Protein AF-A0AAQ4CWT9-F1 (afdb_monomer)

Radius of gyration: 18.94 Å; Cα contacts (8 Å, |Δi|>4): 85; chains: 1; bounding box: 37×27×66 Å

Secondary structure (DSSP, 8-state):
---------------S-TT----TTHHHHHHHHHHHT--HHHHHHHHHHHHHTT----HHHHHHHHHHH-TTTS-HHHHHHHHHHH-TTTHHHHHHHHHHHHHHTT--

Foldseek 3Di:
DDDDDDDPCPDDDPDPPVPPCPPPCPVVLVVLCVLQVHDSVLLVVLVVLCVVLVHDDDNLLSLLSSCVVPVVPDDPVSSVVSCCVVPVPSVVVNVVSNVSSVVVVVVD

Sequence (108 aa):
MAQVDEEIKIGYWYSNHHHIMIDRTYKLKLQVASDLNVPYYSVQLAAKLLKSVGLRINYPSLLAAVYFLNKKQLSYNYVLRVLRQKRKKGKKLFKIALSVLKQSTKQH

pLDDT: mean 80.43, std 21.16, range [34.59, 96.56]

Mean predicted aligned error: 10.26 Å

Nearest PDB structures (foldseek):
  5c3c-assembly1_A  TM=4.436E-01  e=3.943E+00  Halothiobacillus neapolitanus c2
  6blj-assembly1_B  TM=2.840E-01  e=5.791E+00  Naegleria fowleri

Structure (mmCIF, N/CA/C/O backbone):
data_AF-A0AAQ4CWT9-F1
#
_entry.id   AF-A0AAQ4CWT9-F1
#
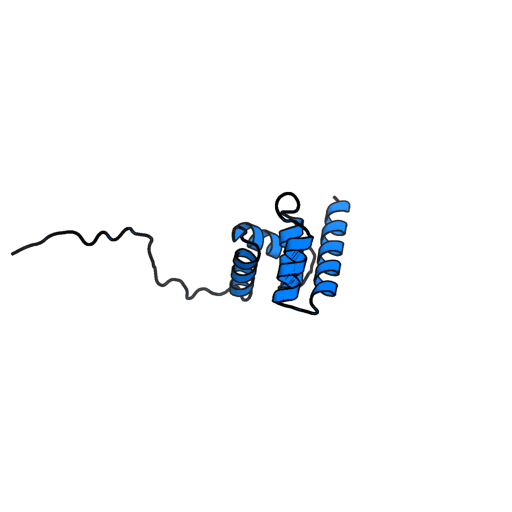loop_
_atom_site.group_PDB
_atom_site.id
_atom_site.type_symbol
_atom_site.label_atom_id
_atom_site.label_alt_id
_atom_site.label_comp_id
_atom_site.label_asym_id
_atom_site.label_entity_id
_atom_site.label_seq_id
_atom_site.pdbx_PDB_ins_code
_atom_site.Cartn_x
_atom_site.Cartn_y
_atom_site.Cartn_z
_atom_site.occupancy
_atom_site.B_iso_or_equiv
_atom_site.auth_seq_id
_atom_site.auth_comp_id
_atom_site.auth_asym_id
_atom_site.auth_atom_id
_atom_site.pdbx_PDB_model_num
ATOM 1 N N . MET A 1 1 ? 19.853 -9.719 -56.138 1.00 40.41 1 MET A N 1
ATOM 2 C CA . MET A 1 1 ? 20.271 -10.782 -55.204 1.00 40.41 1 MET A CA 1
ATOM 3 C C . MET A 1 1 ? 19.484 -10.589 -53.919 1.00 40.41 1 MET A C 1
ATOM 5 O O . MET A 1 1 ? 19.615 -9.547 -53.292 1.00 40.41 1 MET A O 1
ATOM 9 N N . ALA A 1 2 ? 18.578 -11.528 -53.647 1.00 39.25 2 ALA A N 1
ATOM 10 C CA . ALA A 1 2 ? 17.853 -11.710 -52.387 1.00 39.25 2 ALA A CA 1
ATOM 11 C C . ALA A 1 2 ? 18.876 -12.063 -51.274 1.00 39.25 2 ALA A C 1
ATOM 13 O O . ALA A 1 2 ? 19.872 -12.698 -51.608 1.00 39.25 2 ALA A O 1
ATOM 14 N N . GLN A 1 3 ? 18.801 -11.453 -50.074 1.00 39.12 3 GLN A N 1
ATOM 15 C CA . GLN A 1 3 ? 18.244 -12.045 -48.827 1.00 39.12 3 GLN A CA 1
ATOM 16 C C . GLN A 1 3 ? 19.179 -13.171 -48.292 1.00 39.12 3 GLN A C 1
ATOM 18 O O . GLN A 1 3 ? 19.658 -13.965 -49.084 1.00 39.12 3 GLN A O 1
ATOM 23 N N . VAL A 1 4 ? 19.559 -13.338 -47.020 1.00 41.25 4 VAL A N 1
ATOM 24 C CA . VAL A 1 4 ? 18.922 -13.155 -45.703 1.00 41.25 4 VAL A CA 1
ATOM 25 C C . VAL A 1 4 ? 20.043 -13.344 -44.622 1.00 41.25 4 VAL A C 1
ATOM 27 O O . VAL A 1 4 ? 21.076 -13.918 -44.959 1.00 41.25 4 VAL A O 1
ATOM 30 N N . ASP A 1 5 ? 20.021 -12.756 -43.413 1.00 37.38 5 ASP A N 1
ATOM 31 C CA . ASP A 1 5 ? 19.685 -13.375 -42.090 1.00 37.38 5 ASP A CA 1
ATOM 32 C C . ASP A 1 5 ? 20.830 -13.005 -41.105 1.00 37.38 5 ASP A C 1
ATOM 34 O O . ASP A 1 5 ? 21.978 -12.942 -41.526 1.00 37.38 5 ASP A O 1
ATOM 38 N N . GLU A 1 6 ? 20.716 -12.687 -39.814 1.00 42.41 6 GLU A N 1
ATOM 39 C CA . GLU A 1 6 ? 19.662 -12.752 -38.801 1.00 42.41 6 GLU A CA 1
ATOM 40 C C . GLU A 1 6 ? 20.055 -11.743 -37.693 1.00 42.41 6 GLU A C 1
ATOM 42 O O . GLU A 1 6 ? 20.939 -11.990 -36.870 1.00 42.41 6 GLU A O 1
ATOM 47 N N . GLU A 1 7 ? 19.404 -10.577 -37.642 1.00 39.09 7 GLU A N 1
ATOM 48 C CA . GLU A 1 7 ? 19.307 -9.845 -36.378 1.00 39.09 7 GLU A CA 1
ATOM 49 C C . GLU A 1 7 ? 18.392 -10.670 -35.476 1.00 39.09 7 GLU A C 1
ATOM 51 O O . GLU A 1 7 ? 17.185 -10.750 -35.715 1.00 39.09 7 GLU A O 1
ATOM 56 N N . ILE A 1 8 ? 18.955 -11.272 -34.430 1.00 43.12 8 ILE A N 1
ATOM 57 C CA . ILE A 1 8 ? 18.200 -11.905 -33.349 1.00 43.12 8 ILE A CA 1
ATOM 58 C C . ILE A 1 8 ? 17.418 -10.802 -32.603 1.00 43.12 8 ILE A C 1
ATOM 60 O O . ILE A 1 8 ? 17.794 -10.301 -31.544 1.00 43.12 8 ILE A O 1
ATOM 64 N N . LYS A 1 9 ? 16.288 -10.400 -33.195 1.00 41.12 9 LYS A N 1
ATOM 65 C CA . LYS A 1 9 ? 15.167 -9.713 -32.558 1.00 41.12 9 LYS A CA 1
ATOM 66 C C . LYS A 1 9 ? 14.455 -10.737 -31.688 1.00 41.12 9 LYS A C 1
ATOM 68 O O . LYS A 1 9 ? 13.459 -11.337 -32.087 1.00 41.12 9 LYS A O 1
ATOM 73 N N . ILE A 1 10 ? 14.958 -10.919 -30.470 1.00 45.53 10 ILE A N 1
ATOM 74 C CA . ILE A 1 10 ? 14.182 -11.550 -29.401 1.00 45.53 10 ILE A CA 1
ATOM 75 C C . ILE A 1 10 ? 13.063 -10.572 -29.058 1.00 45.53 10 ILE A C 1
ATOM 77 O O . ILE A 1 10 ? 13.245 -9.567 -28.371 1.00 45.53 10 ILE A O 1
ATOM 81 N N . GLY A 1 11 ? 11.911 -10.836 -29.665 1.00 37.62 11 GLY A N 1
ATOM 82 C CA . GLY A 1 11 ? 10.713 -10.043 -29.536 1.00 37.62 11 GLY A CA 1
ATOM 83 C C . GLY A 1 11 ? 10.192 -10.030 -28.108 1.00 37.62 11 GLY A C 1
ATOM 84 O O . GLY A 1 11 ? 9.922 -11.072 -27.531 1.00 37.62 11 GLY A O 1
ATOM 85 N N . TYR A 1 12 ? 9.929 -8.829 -27.610 1.00 40.34 12 TYR A N 1
ATOM 86 C CA . TYR A 1 12 ? 8.604 -8.503 -27.105 1.00 40.34 12 TYR A CA 1
ATOM 87 C C . TYR A 1 12 ? 8.215 -7.156 -27.702 1.00 40.34 12 TYR A C 1
ATOM 89 O O . TYR A 1 12 ? 8.970 -6.188 -27.661 1.00 40.34 12 TYR A O 1
ATOM 97 N N . TRP A 1 13 ? 7.054 -7.147 -28.346 1.00 36.66 13 TRP A N 1
ATOM 98 C CA . TRP A 1 13 ? 6.463 -6.032 -29.065 1.00 36.66 13 TRP A CA 1
ATOM 99 C C . TRP A 1 13 ? 6.490 -4.719 -28.267 1.00 36.66 13 TRP A C 1
ATOM 101 O O . TRP A 1 13 ? 5.622 -4.448 -27.438 1.00 36.66 13 TRP A O 1
ATOM 111 N N . TYR A 1 14 ? 7.443 -3.852 -28.601 1.00 38.53 14 TYR A N 1
ATOM 112 C CA . TYR A 1 14 ? 7.360 -2.415 -28.365 1.00 38.53 14 TYR A CA 1
ATOM 113 C C . TYR A 1 14 ? 6.346 -1.825 -29.348 1.00 38.53 14 TYR A C 1
ATOM 115 O O . TYR A 1 14 ? 6.701 -1.218 -30.354 1.00 38.53 14 TYR A O 1
ATOM 123 N N . SER A 1 15 ? 5.058 -2.049 -29.095 1.00 40.59 15 SER A N 1
ATOM 124 C CA . SER A 1 15 ? 4.021 -1.307 -29.799 1.00 40.59 15 SER A CA 1
ATOM 125 C C . SER A 1 15 ? 3.836 0.042 -29.098 1.00 40.59 15 SER A C 1
ATOM 127 O O . SER A 1 15 ? 3.740 0.139 -27.870 1.00 40.59 15 SER A O 1
ATOM 129 N N . ASN A 1 16 ? 3.809 1.098 -29.903 1.00 37.41 16 ASN A N 1
ATOM 130 C CA . ASN A 1 16 ? 3.641 2.505 -29.545 1.00 37.41 16 ASN A CA 1
ATOM 131 C C . ASN A 1 16 ? 2.252 2.838 -28.939 1.00 37.41 16 ASN A C 1
ATOM 133 O O . ASN A 1 16 ? 1.700 3.905 -29.178 1.00 37.41 16 ASN A O 1
ATOM 137 N N . HIS A 1 17 ? 1.681 1.954 -28.114 1.00 41.19 17 HIS A N 1
ATOM 138 C CA . HIS A 1 17 ? 0.403 2.139 -27.411 1.00 41.19 17 HIS A CA 1
ATOM 139 C C . HIS A 1 17 ? 0.527 2.857 -26.053 1.00 41.19 17 HIS A C 1
ATOM 141 O O . HIS A 1 17 ? -0.458 2.996 -25.329 1.00 41.19 17 HIS A O 1
ATOM 147 N N . HIS A 1 18 ? 1.699 3.387 -25.687 1.00 41.81 18 HIS A N 1
ATOM 148 C CA . HIS A 1 18 ? 1.892 4.106 -24.415 1.00 41.81 18 HIS A CA 1
ATOM 149 C C . HIS A 1 18 ? 1.272 5.522 -24.375 1.00 41.81 18 HIS A C 1
ATOM 151 O O . HIS A 1 18 ? 1.616 6.331 -23.516 1.00 41.81 18 HIS A O 1
ATOM 157 N N . HIS A 1 19 ? 0.305 5.807 -25.251 1.00 34.59 19 HIS A N 1
ATOM 158 C CA . HIS A 1 19 ? -0.535 7.008 -25.237 1.00 34.59 19 HIS A CA 1
ATOM 159 C C . HIS A 1 19 ? -1.953 6.761 -24.682 1.00 34.59 19 HIS A C 1
ATOM 161 O O . HIS A 1 19 ? -2.885 7.493 -24.994 1.00 34.59 19 HIS A O 1
ATOM 167 N N . ILE A 1 20 ? -2.128 5.774 -23.794 1.00 46.41 20 ILE A N 1
ATOM 168 C CA . ILE A 1 20 ? -3.359 5.611 -22.999 1.00 46.41 20 ILE A CA 1
ATOM 169 C C . ILE A 1 20 ? -3.018 5.679 -21.508 1.00 46.41 20 ILE A C 1
ATOM 171 O O . ILE A 1 20 ? -3.115 4.707 -20.765 1.00 46.41 20 ILE A O 1
ATOM 175 N N . MET A 1 21 ? -2.616 6.851 -21.021 1.00 48.47 21 MET A N 1
ATOM 176 C CA . MET A 1 21 ? -2.604 7.109 -19.579 1.00 48.47 21 MET A CA 1
ATOM 177 C C . MET A 1 21 ? -3.920 7.776 -19.147 1.00 48.47 21 MET A C 1
ATOM 179 O O . MET A 1 21 ? -3.940 8.925 -18.720 1.00 48.47 21 MET A O 1
ATOM 183 N N . ILE A 1 22 ? -5.037 7.040 -19.219 1.00 58.47 22 ILE A N 1
ATOM 184 C CA . ILE A 1 22 ? -6.310 7.471 -18.596 1.00 58.47 22 ILE A CA 1
ATOM 185 C C . ILE A 1 22 ? -6.207 7.390 -17.057 1.00 58.47 22 ILE A C 1
ATOM 187 O O . ILE A 1 22 ? -6.898 8.097 -16.321 1.00 58.47 22 ILE A O 1
ATOM 191 N N . ASP A 1 23 ? -5.283 6.580 -16.530 1.00 67.38 23 ASP A N 1
ATOM 192 C CA . ASP A 1 23 ? -5.063 6.451 -15.093 1.00 67.38 23 ASP A CA 1
ATOM 193 C C . ASP A 1 23 ? -4.031 7.463 -14.573 1.00 67.38 23 ASP A C 1
ATOM 195 O O . ASP A 1 23 ? -2.823 7.219 -14.576 1.00 67.38 23 ASP A O 1
ATOM 199 N N . ARG A 1 24 ? -4.519 8.583 -14.022 1.00 72.94 24 ARG A N 1
ATOM 200 C CA . ARG A 1 24 ? -3.699 9.602 -13.331 1.00 72.94 24 ARG A CA 1
ATOM 201 C C . ARG A 1 24 ? -2.801 9.023 -12.225 1.00 72.94 24 ARG A C 1
ATOM 203 O O . ARG A 1 24 ? -1.835 9.665 -11.824 1.00 72.94 24 ARG A O 1
ATOM 210 N N . THR A 1 25 ? -3.094 7.818 -11.726 1.00 85.38 25 THR A N 1
ATOM 211 C CA . THR A 1 25 ? -2.318 7.135 -10.681 1.00 85.38 25 THR A CA 1
ATOM 212 C C . THR A 1 25 ? -1.336 6.088 -11.215 1.00 85.38 25 THR A C 1
ATOM 214 O O . THR A 1 25 ? -0.617 5.486 -10.421 1.00 85.38 25 THR A O 1
ATOM 217 N N . TYR A 1 26 ? -1.235 5.889 -12.534 1.00 86.25 26 TYR A N 1
ATOM 218 C CA . TYR A 1 26 ? -0.366 4.877 -13.147 1.00 86.25 26 TYR A CA 1
ATOM 219 C C . TYR A 1 26 ? 1.106 5.020 -12.735 1.00 86.25 26 TYR A C 1
ATOM 221 O O . TYR A 1 26 ? 1.686 4.079 -12.191 1.00 86.25 26 TYR A O 1
ATOM 229 N N . LYS A 1 27 ? 1.681 6.223 -12.894 1.00 89.25 27 LYS A N 1
ATOM 230 C CA . LYS A 1 27 ? 3.070 6.525 -12.493 1.00 89.25 27 LYS A CA 1
ATOM 231 C C . LYS A 1 27 ? 3.311 6.238 -11.008 1.00 89.25 27 LYS A C 1
ATOM 233 O O . LYS A 1 27 ? 4.330 5.663 -10.642 1.00 89.25 27 LYS A O 1
ATOM 238 N N . LEU A 1 28 ? 2.342 6.583 -10.158 1.00 91.44 28 LEU A N 1
ATOM 239 C CA . LEU A 1 28 ? 2.407 6.332 -8.719 1.00 91.44 28 LEU A CA 1
ATOM 240 C C . LEU A 1 28 ? 2.399 4.829 -8.396 1.00 91.44 28 LEU A C 1
ATOM 242 O O . LEU A 1 28 ? 3.135 4.384 -7.518 1.00 91.44 28 LEU A O 1
ATOM 246 N N . LYS A 1 29 ? 1.575 4.044 -9.097 1.00 92.62 29 LYS A N 1
ATOM 247 C CA . LYS A 1 29 ? 1.501 2.590 -8.915 1.00 92.62 29 LYS A CA 1
ATOM 248 C C . LYS A 1 29 ? 2.792 1.899 -9.354 1.00 92.62 29 LYS A C 1
ATOM 250 O O . LYS A 1 29 ? 3.280 1.045 -8.623 1.00 92.62 29 LYS A O 1
ATOM 255 N N . LEU A 1 30 ? 3.361 2.295 -10.497 1.00 92.25 30 LEU A N 1
ATOM 256 C CA . LEU A 1 30 ? 4.663 1.793 -10.953 1.00 92.25 30 LEU A CA 1
ATOM 257 C C . LEU A 1 30 ? 5.762 2.102 -9.939 1.00 92.25 30 LEU A C 1
ATOM 259 O O . LEU A 1 30 ? 6.544 1.225 -9.583 1.00 92.25 30 LEU A O 1
ATOM 263 N N . GLN A 1 31 ? 5.772 3.334 -9.427 1.00 93.31 31 GLN A N 1
ATOM 264 C CA . GLN A 1 31 ? 6.735 3.743 -8.418 1.00 93.31 31 GLN A CA 1
ATOM 265 C C . GLN A 1 31 ? 6.635 2.867 -7.161 1.00 93.31 31 GLN A C 1
ATOM 267 O O . GLN A 1 31 ? 7.649 2.369 -6.692 1.00 93.31 31 GLN A O 1
ATOM 272 N N . VAL A 1 32 ? 5.432 2.653 -6.618 1.00 94.44 32 VAL A N 1
ATOM 273 C CA . VAL A 1 32 ? 5.250 1.826 -5.411 1.00 94.44 32 VAL A CA 1
ATOM 274 C C . VAL A 1 32 ? 5.603 0.358 -5.662 1.00 94.44 32 VAL A C 1
ATOM 276 O O . VAL A 1 32 ? 6.164 -0.280 -4.774 1.00 94.44 32 VAL A O 1
ATOM 279 N N . ALA A 1 33 ? 5.304 -0.170 -6.853 1.00 93.56 33 ALA A N 1
ATOM 280 C CA . ALA A 1 33 ? 5.685 -1.527 -7.242 1.00 9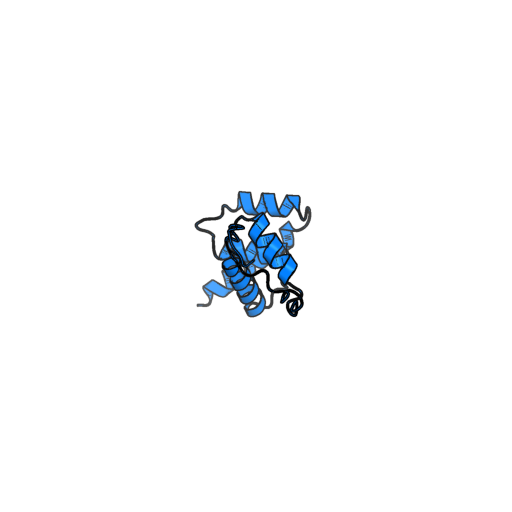3.56 33 ALA A CA 1
ATOM 281 C C . ALA A 1 33 ? 7.211 -1.700 -7.226 1.00 93.56 33 ALA A C 1
ATOM 283 O O . ALA A 1 33 ? 7.717 -2.628 -6.603 1.00 93.56 33 ALA A O 1
ATOM 284 N N . SER A 1 34 ? 7.936 -0.754 -7.830 1.00 94.25 34 SER A N 1
ATOM 285 C CA . SER A 1 34 ? 9.401 -0.736 -7.837 1.00 94.25 34 SER A CA 1
ATOM 286 C C . SER A 1 34 ? 9.987 -0.515 -6.437 1.00 94.25 34 SER A C 1
ATOM 288 O O . SER A 1 34 ? 10.833 -1.292 -6.004 1.00 94.25 34 SER A O 1
ATOM 290 N N . ASP A 1 35 ? 9.494 0.480 -5.690 1.00 93.69 35 ASP A N 1
ATOM 291 C CA . ASP A 1 35 ? 10.023 0.853 -4.370 1.00 93.69 35 ASP A CA 1
ATOM 292 C C . ASP A 1 35 ? 9.850 -0.272 -3.319 1.00 93.69 35 ASP A C 1
ATOM 294 O O . ASP A 1 35 ? 10.627 -0.341 -2.366 1.00 93.69 35 ASP A O 1
ATOM 298 N N . LEU A 1 36 ? 8.843 -1.145 -3.467 1.00 93.44 36 LEU A N 1
ATOM 299 C CA . LEU A 1 36 ? 8.613 -2.307 -2.593 1.00 93.44 36 LEU A CA 1
ATOM 300 C C . LEU A 1 36 ? 9.056 -3.647 -3.194 1.00 93.44 36 LEU A C 1
ATOM 302 O O . LEU A 1 36 ? 8.914 -4.669 -2.523 1.00 93.44 36 LEU A O 1
ATOM 306 N N . ASN A 1 37 ? 9.558 -3.647 -4.431 1.00 93.12 37 ASN A N 1
ATOM 307 C CA . ASN A 1 37 ? 9.851 -4.848 -5.211 1.00 93.12 37 ASN A CA 1
ATOM 308 C C . ASN A 1 37 ? 8.680 -5.854 -5.228 1.00 93.12 37 ASN A C 1
ATOM 310 O O . ASN A 1 37 ? 8.845 -7.037 -4.932 1.00 93.12 37 ASN A O 1
ATOM 314 N N . VAL A 1 38 ? 7.473 -5.364 -5.526 1.00 91.69 38 VAL A N 1
ATOM 315 C CA . VAL A 1 38 ? 6.260 -6.189 -5.633 1.00 91.69 38 VAL A CA 1
ATOM 316 C C . VAL A 1 38 ? 5.667 -6.126 -7.038 1.00 91.69 38 VAL A C 1
ATOM 318 O O . VAL A 1 38 ? 5.807 -5.109 -7.723 1.00 91.69 38 VAL A O 1
ATOM 321 N N . PRO A 1 39 ? 4.923 -7.160 -7.464 1.00 91.75 39 PRO A N 1
ATOM 322 C CA . PRO A 1 39 ? 4.248 -7.136 -8.751 1.00 91.75 39 PRO A CA 1
ATOM 323 C C . PRO A 1 39 ? 3.255 -5.978 -8.886 1.00 91.75 39 PRO A C 1
ATOM 325 O O . PRO A 1 39 ? 2.523 -5.634 -7.952 1.00 91.75 39 PRO A O 1
ATOM 328 N N . TYR A 1 40 ? 3.163 -5.416 -10.092 1.00 90.62 40 TYR A N 1
ATOM 329 C CA . TYR A 1 40 ? 2.279 -4.286 -10.377 1.00 90.62 40 TYR A CA 1
ATOM 330 C C . TYR A 1 40 ? 0.796 -4.595 -10.106 1.00 90.62 40 TYR A C 1
ATOM 332 O O . TYR A 1 40 ? 0.071 -3.737 -9.597 1.00 90.62 40 TYR A O 1
ATOM 340 N N . TYR A 1 41 ? 0.346 -5.830 -10.363 1.00 90.94 41 TYR A N 1
ATOM 341 C CA . TYR A 1 41 ? -1.034 -6.247 -10.091 1.00 90.94 41 TYR A CA 1
ATOM 342 C C . TYR A 1 41 ? -1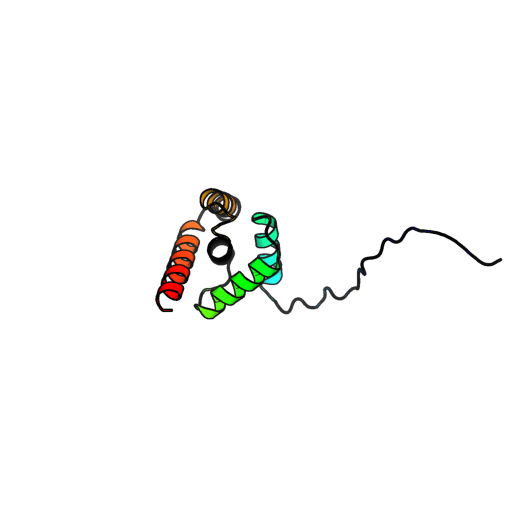.389 -6.141 -8.597 1.00 90.94 41 TYR A C 1
ATOM 344 O O . TYR A 1 41 ? -2.492 -5.709 -8.259 1.00 90.94 41 TYR A O 1
ATOM 352 N N . SER A 1 42 ? -0.448 -6.429 -7.689 1.00 91.44 42 SER A N 1
ATOM 353 C CA . SER A 1 42 ? -0.646 -6.277 -6.240 1.00 91.44 42 SER A CA 1
ATOM 354 C C . SER A 1 42 ? -0.903 -4.817 -5.868 1.00 91.44 42 SER A C 1
ATOM 356 O O . SER A 1 42 ? -1.737 -4.515 -5.014 1.00 91.44 42 SER A O 1
ATOM 358 N N . VAL A 1 43 ? -0.233 -3.889 -6.555 1.00 93.94 43 VAL A N 1
ATOM 359 C CA . VAL A 1 43 ? -0.428 -2.446 -6.370 1.00 93.94 43 VAL A CA 1
ATOM 360 C C . VAL A 1 43 ? -1.740 -1.967 -6.994 1.00 93.94 43 VAL A C 1
ATOM 362 O O . VAL A 1 43 ? -2.421 -1.111 -6.425 1.00 93.94 43 VAL A O 1
ATOM 365 N N . GLN A 1 44 ? -2.152 -2.534 -8.130 1.00 93.44 44 GLN A N 1
ATOM 366 C CA . GLN A 1 44 ? -3.470 -2.262 -8.704 1.00 93.44 44 GLN A CA 1
ATOM 367 C C . GLN A 1 44 ? -4.603 -2.710 -7.774 1.00 93.44 44 GLN A C 1
ATOM 369 O O . GLN A 1 44 ? -5.545 -1.943 -7.560 1.00 93.44 44 GLN A O 1
ATOM 374 N N . LEU A 1 45 ? -4.500 -3.908 -7.190 1.00 94.06 45 LEU A N 1
ATOM 375 C CA . LEU A 1 45 ? -5.453 -4.416 -6.200 1.00 94.06 45 LEU A CA 1
ATOM 37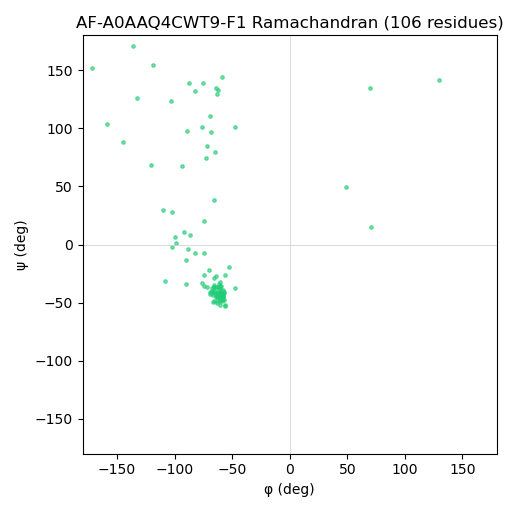6 C C . LEU A 1 45 ? -5.488 -3.524 -4.956 1.00 94.06 45 LEU A C 1
ATOM 378 O O . LEU A 1 45 ? -6.564 -3.116 -4.525 1.00 94.06 45 LEU A O 1
ATOM 382 N N . ALA A 1 46 ? -4.323 -3.127 -4.439 1.00 95.06 46 ALA A N 1
ATOM 383 C CA . ALA A 1 46 ? -4.221 -2.188 -3.324 1.00 95.06 46 ALA A CA 1
ATOM 384 C C . ALA A 1 46 ? -4.914 -0.846 -3.623 1.00 95.06 46 ALA A C 1
ATOM 386 O O . ALA A 1 46 ? -5.621 -0.302 -2.778 1.00 95.06 46 ALA A O 1
ATOM 387 N N . ALA A 1 47 ? -4.761 -0.315 -4.839 1.00 94.25 47 ALA A N 1
ATOM 388 C CA . ALA A 1 47 ? -5.425 0.919 -5.247 1.00 94.25 47 ALA A CA 1
ATOM 389 C C . ALA A 1 47 ? -6.951 0.767 -5.365 1.00 94.25 47 ALA A C 1
ATOM 391 O O . ALA A 1 47 ? -7.677 1.697 -5.011 1.00 94.25 47 ALA A O 1
ATOM 392 N N . LYS A 1 48 ? -7.444 -0.384 -5.847 1.00 93.75 48 LYS A N 1
ATOM 393 C CA . LYS A 1 48 ? -8.883 -0.698 -5.862 1.00 93.75 48 LYS A CA 1
ATOM 394 C C . LYS A 1 48 ? -9.439 -0.769 -4.439 1.00 93.75 48 LYS A C 1
ATOM 396 O O . LYS A 1 48 ? -10.455 -0.138 -4.168 1.00 93.75 48 LYS A O 1
ATOM 401 N N . LEU A 1 49 ? -8.725 -1.441 -3.534 1.00 94.00 49 LEU A N 1
ATOM 402 C CA . LEU A 1 49 ? -9.094 -1.543 -2.123 1.00 94.00 49 LEU A CA 1
ATOM 403 C C . LEU A 1 49 ? -9.179 -0.164 -1.458 1.00 94.00 49 LEU A C 1
ATOM 405 O O . LEU A 1 49 ? -10.137 0.125 -0.756 1.00 94.00 49 LEU A O 1
ATOM 409 N N . LEU A 1 50 ? -8.216 0.727 -1.712 1.00 94.31 50 LEU A N 1
ATOM 410 C CA . LEU A 1 50 ? -8.278 2.097 -1.193 1.00 94.31 50 LEU A CA 1
ATOM 411 C C . LEU A 1 50 ? -9.517 2.852 -1.679 1.00 94.31 50 LEU A C 1
ATOM 413 O O . LEU A 1 50 ? -10.146 3.544 -0.883 1.00 94.31 50 LEU A O 1
ATOM 417 N N . LYS A 1 51 ? -9.878 2.712 -2.961 1.00 93.00 51 LYS A N 1
ATOM 418 C CA . LYS A 1 51 ? -11.089 3.340 -3.506 1.00 93.00 51 LYS A CA 1
ATOM 419 C C . LYS A 1 51 ? -12.355 2.801 -2.847 1.00 93.00 51 LYS A C 1
ATOM 421 O O . LYS A 1 51 ? -13.224 3.604 -2.527 1.00 93.00 51 LYS A O 1
ATOM 426 N N . SER A 1 52 ? -12.453 1.489 -2.624 1.00 92.19 52 SER A N 1
ATOM 427 C CA . SER A 1 52 ? -13.649 0.889 -2.018 1.00 92.19 52 SER A CA 1
ATOM 428 C C . SER A 1 52 ? -13.861 1.334 -0.571 1.00 92.19 52 SER A C 1
ATOM 430 O O . SER A 1 52 ? -14.998 1.444 -0.137 1.00 92.19 52 SER A O 1
ATOM 432 N N . VAL A 1 53 ? -12.786 1.654 0.159 1.00 92.06 53 VAL A N 1
ATOM 433 C CA . VAL A 1 53 ? -12.867 2.209 1.524 1.00 92.06 53 VAL A CA 1
ATOM 434 C C . VAL A 1 53 ? -12.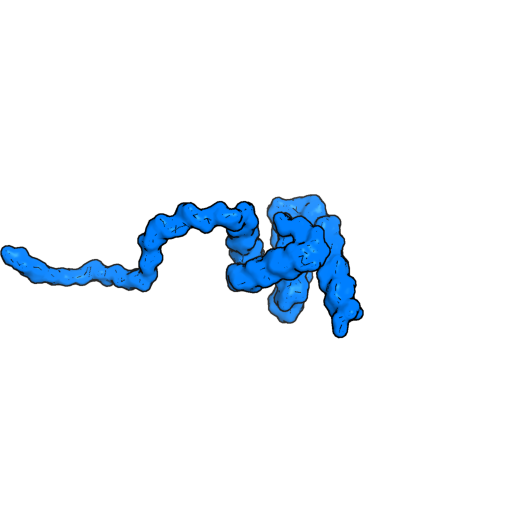875 3.747 1.566 1.00 92.06 53 VAL A C 1
ATOM 436 O O . VAL A 1 53 ? -12.682 4.337 2.627 1.00 92.06 53 VAL A O 1
ATOM 439 N N . GLY A 1 54 ? -13.037 4.421 0.422 1.00 92.12 54 GLY A N 1
ATOM 440 C CA . GLY A 1 54 ? -13.111 5.886 0.346 1.00 92.12 54 GLY A CA 1
ATOM 441 C C . GLY A 1 54 ? -11.792 6.623 0.617 1.00 92.12 54 GLY A C 1
ATOM 442 O O . GLY A 1 54 ? -11.785 7.834 0.838 1.00 92.12 54 GLY A O 1
ATOM 443 N N . LEU A 1 55 ? -10.648 5.933 0.594 1.00 92.25 55 LEU A N 1
ATOM 444 C CA . LEU A 1 55 ? -9.339 6.545 0.815 1.00 92.25 55 LEU A CA 1
ATOM 445 C C . LEU A 1 55 ? -8.736 7.094 -0.484 1.00 92.25 55 LEU A C 1
ATOM 447 O O . LEU A 1 55 ? -8.731 6.456 -1.538 1.00 92.25 55 LEU A O 1
ATOM 451 N N . ARG A 1 56 ? -8.113 8.276 -0.388 1.00 91.25 56 ARG A N 1
ATOM 452 C CA . ARG A 1 56 ? -7.334 8.855 -1.493 1.00 91.25 56 ARG A CA 1
ATOM 453 C C . ARG A 1 56 ? -6.143 7.963 -1.854 1.00 91.25 56 ARG A C 1
ATOM 455 O O . ARG A 1 56 ? -5.338 7.605 -0.991 1.00 91.25 56 ARG A O 1
ATOM 462 N N . ILE A 1 57 ? -5.970 7.712 -3.153 1.00 92.38 57 ILE A N 1
ATOM 463 C CA . ILE A 1 57 ? -4.775 7.057 -3.693 1.00 92.38 57 ILE A CA 1
ATOM 464 C C . ILE A 1 57 ? -3.633 8.077 -3.716 1.00 92.38 57 ILE A C 1
ATOM 466 O O . ILE A 1 57 ? -3.548 8.937 -4.589 1.00 92.38 57 ILE A O 1
ATOM 470 N N . ASN A 1 58 ? -2.751 7.977 -2.731 1.00 93.19 58 ASN A N 1
ATOM 471 C CA . ASN A 1 58 ? -1.492 8.708 -2.649 1.00 93.19 58 ASN A CA 1
ATOM 472 C C . ASN A 1 58 ? -0.386 7.741 -2.207 1.00 93.19 58 ASN A C 1
ATOM 474 O O . ASN A 1 58 ? -0.669 6.609 -1.821 1.00 93.19 58 ASN A O 1
ATOM 478 N N . TYR A 1 59 ? 0.870 8.181 -2.252 1.00 93.81 59 TYR A N 1
ATOM 479 C CA . TYR A 1 59 ? 2.011 7.310 -1.961 1.00 93.81 59 TYR A CA 1
ATOM 480 C C . TYR A 1 59 ? 1.945 6.641 -0.564 1.00 93.81 59 TYR A C 1
ATOM 482 O O . TYR A 1 59 ? 1.989 5.412 -0.508 1.00 93.81 59 TYR A O 1
ATOM 490 N N . PRO A 1 60 ? 1.748 7.371 0.559 1.00 95.88 60 PRO A N 1
ATOM 491 C CA . PRO A 1 60 ? 1.568 6.749 1.877 1.00 95.88 60 PRO A CA 1
ATOM 492 C C . PRO A 1 60 ? 0.397 5.763 1.977 1.00 95.88 60 PRO A C 1
ATOM 494 O O . PRO A 1 60 ? 0.561 4.690 2.555 1.00 95.88 60 PRO A O 1
ATOM 497 N N . SER A 1 61 ? -0.774 6.109 1.435 1.00 95.50 61 SER A N 1
ATOM 498 C CA . SER A 1 61 ? -1.956 5.243 1.491 1.00 95.50 61 SER A CA 1
ATOM 499 C C . SER A 1 61 ? -1.765 3.983 0.648 1.00 95.50 61 SER A C 1
ATOM 501 O O . SER A 1 61 ? -2.129 2.893 1.082 1.00 95.50 61 SER A O 1
ATOM 503 N N . LEU A 1 62 ? -1.152 4.109 -0.533 1.00 95.81 62 LEU A N 1
ATOM 504 C CA . LEU A 1 62 ? -0.888 2.986 -1.432 1.00 95.81 62 LEU A CA 1
ATOM 505 C C . LEU A 1 62 ? 0.149 2.028 -0.841 1.00 95.81 62 LEU A C 1
ATOM 507 O O . LEU A 1 62 ? -0.080 0.823 -0.850 1.00 95.81 62 LEU A O 1
ATOM 511 N N . LEU A 1 63 ? 1.212 2.547 -0.217 1.00 95.88 63 LEU A N 1
ATOM 512 C CA . LEU A 1 63 ? 2.145 1.735 0.573 1.00 95.88 63 LEU A CA 1
ATOM 513 C C . LEU A 1 63 ? 1.439 0.979 1.707 1.00 95.88 63 LEU A C 1
ATOM 515 O O . LEU A 1 63 ? 1.716 -0.200 1.922 1.00 95.88 63 LEU A O 1
ATOM 519 N N . ALA A 1 64 ? 0.526 1.637 2.431 1.00 96.19 64 ALA A N 1
ATOM 520 C CA . ALA A 1 64 ? -0.233 1.004 3.508 1.00 96.19 64 ALA A CA 1
ATOM 521 C C . ALA A 1 64 ? -1.114 -0.140 2.993 1.00 96.19 64 ALA A C 1
ATOM 523 O O . ALA A 1 64 ? -1.145 -1.204 3.609 1.00 96.19 64 ALA A O 1
ATOM 524 N N . ALA A 1 65 ? -1.787 0.056 1.859 1.00 96.38 65 ALA A N 1
ATOM 525 C CA . ALA A 1 65 ? -2.636 -0.957 1.243 1.00 96.38 65 ALA A CA 1
ATOM 526 C C . ALA A 1 65 ? -1.837 -2.137 0.671 1.00 96.38 65 ALA A C 1
ATOM 528 O O . ALA A 1 65 ? -2.214 -3.287 0.881 1.00 96.38 65 ALA A O 1
ATOM 529 N N . VAL A 1 66 ? -0.697 -1.884 0.022 1.00 96.56 66 VAL A N 1
ATOM 530 C CA . VAL A 1 66 ? 0.187 -2.954 -0.467 1.00 96.56 66 VAL A CA 1
ATOM 531 C C . VAL A 1 66 ? 0.749 -3.768 0.694 1.00 96.56 66 VAL A C 1
ATOM 533 O O . VAL A 1 66 ? 0.703 -4.998 0.650 1.00 96.56 66 VAL A O 1
ATOM 536 N N . TYR A 1 67 ? 1.211 -3.103 1.758 1.00 96.44 67 TYR A N 1
ATOM 537 C CA . TYR A 1 67 ? 1.608 -3.779 2.993 1.00 96.44 67 TYR A CA 1
ATOM 538 C C . TYR A 1 67 ? 0.452 -4.594 3.570 1.00 96.44 67 TYR A C 1
ATOM 540 O O . TYR A 1 67 ? 0.651 -5.734 3.969 1.00 96.44 67 TYR A O 1
ATOM 548 N N . PHE A 1 68 ? -0.759 -4.031 3.595 1.00 95.00 68 PHE A N 1
ATOM 549 C CA . PHE A 1 68 ? -1.931 -4.698 4.145 1.00 95.00 68 PHE A CA 1
ATOM 550 C C . PHE A 1 68 ? -2.260 -6.016 3.426 1.00 95.00 68 PHE A C 1
ATOM 552 O O . PHE A 1 68 ? -2.605 -6.990 4.094 1.00 95.00 68 PHE A O 1
ATOM 559 N N . LEU A 1 69 ? -2.114 -6.049 2.100 1.00 93.19 69 LEU A N 1
ATOM 560 C CA . LEU A 1 69 ? -2.331 -7.245 1.283 1.00 93.19 69 LEU A CA 1
ATOM 561 C C . LEU A 1 69 ? -1.173 -8.250 1.380 1.00 93.19 69 LEU A C 1
ATOM 563 O O . LEU A 1 69 ? -1.404 -9.453 1.357 1.00 93.19 69 LEU A O 1
ATOM 567 N N . ASN A 1 70 ? 0.066 -7.775 1.539 1.00 91.88 70 ASN A N 1
ATOM 568 C CA . ASN A 1 70 ? 1.275 -8.607 1.497 1.00 91.88 70 ASN A CA 1
ATOM 569 C C . ASN A 1 70 ? 1.958 -8.746 2.867 1.00 91.88 70 ASN A C 1
ATOM 571 O O . ASN A 1 70 ? 3.173 -8.915 2.935 1.00 91.88 70 ASN A O 1
ATOM 575 N N . LYS A 1 71 ? 1.208 -8.691 3.979 1.00 87.38 71 LYS A N 1
ATOM 576 C CA . LYS A 1 71 ? 1.772 -8.713 5.351 1.00 87.38 71 LYS A CA 1
ATOM 577 C C . LYS A 1 71 ? 2.664 -9.924 5.644 1.00 87.38 71 LYS A C 1
ATOM 579 O O . LYS A 1 71 ? 3.521 -9.833 6.512 1.00 87.38 71 LYS A O 1
ATOM 584 N N . LYS A 1 72 ? 2.447 -11.049 4.952 1.00 87.38 72 LYS A N 1
ATOM 585 C CA . LYS A 1 72 ? 3.264 -12.267 5.093 1.00 87.38 72 LYS A CA 1
ATOM 586 C C . LYS A 1 72 ? 4.644 -12.140 4.432 1.00 87.38 72 LYS A C 1
ATOM 588 O O . LYS A 1 72 ? 5.564 -12.827 4.845 1.00 87.38 72 LYS A O 1
ATOM 593 N N . GLN A 1 73 ? 4.774 -11.285 3.417 1.00 89.25 73 GLN A N 1
ATOM 594 C CA . GLN A 1 73 ? 5.988 -11.142 2.604 1.00 89.25 73 GLN A CA 1
ATOM 595 C C . GLN A 1 73 ? 6.738 -9.832 2.888 1.00 89.25 73 GLN A C 1
ATOM 597 O O . GLN A 1 73 ? 7.961 -9.786 2.806 1.00 89.25 73 GLN A O 1
ATOM 602 N N . LEU A 1 74 ? 6.026 -8.757 3.245 1.00 91.06 74 LEU A N 1
ATOM 603 C CA . LEU A 1 74 ? 6.614 -7.442 3.496 1.00 91.06 74 LEU A CA 1
ATOM 604 C C . LEU A 1 74 ? 6.725 -7.150 4.990 1.00 91.06 74 LEU A C 1
ATOM 606 O O . LEU A 1 74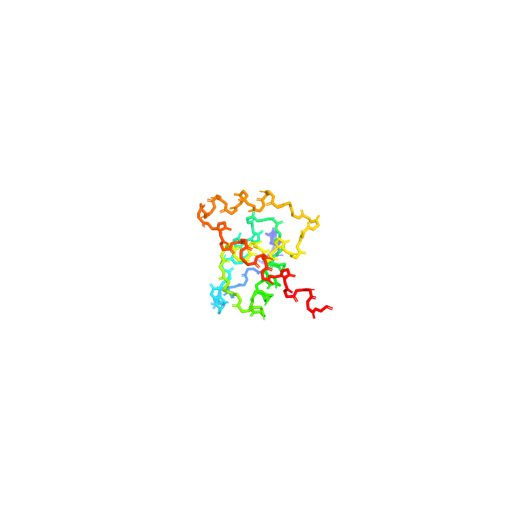 ? 5.721 -7.087 5.702 1.00 91.06 74 LEU A O 1
ATOM 610 N N . SER A 1 75 ? 7.941 -6.855 5.456 1.00 93.81 75 SER A N 1
ATOM 611 C CA . SER A 1 75 ? 8.141 -6.401 6.831 1.00 93.81 75 SER A CA 1
ATOM 612 C C . SER A 1 75 ? 7.698 -4.945 7.007 1.00 93.81 75 SER A C 1
ATOM 614 O O . SER A 1 75 ? 7.973 -4.060 6.192 1.00 93.81 75 SER A O 1
ATOM 616 N N . TYR A 1 76 ? 7.033 -4.664 8.126 1.00 93.00 76 TYR A N 1
ATOM 617 C CA . TYR A 1 76 ? 6.555 -3.319 8.451 1.00 93.00 76 TYR A CA 1
ATOM 618 C C . TYR A 1 76 ? 7.692 -2.282 8.504 1.00 93.00 76 TYR A C 1
ATOM 620 O O . TYR A 1 76 ? 7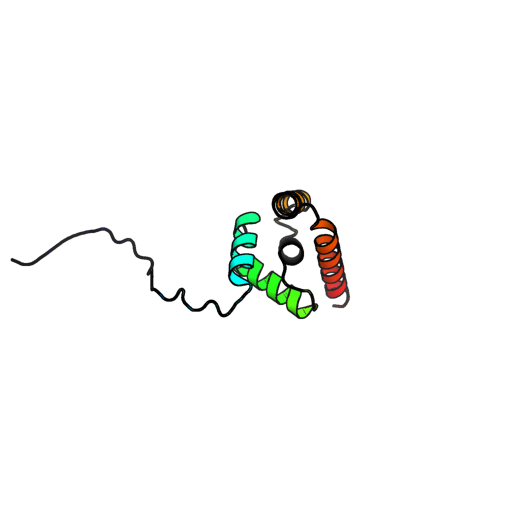.549 -1.156 8.021 1.00 93.00 76 TYR A O 1
ATOM 628 N N . ASN A 1 77 ? 8.847 -2.671 9.055 1.00 93.81 77 ASN A N 1
ATOM 629 C CA . ASN A 1 77 ? 10.020 -1.804 9.163 1.00 93.81 77 ASN A CA 1
ATOM 630 C C . ASN A 1 77 ? 10.592 -1.438 7.790 1.00 93.81 77 ASN A C 1
ATOM 632 O O . ASN A 1 77 ? 10.947 -0.277 7.572 1.00 93.81 77 ASN A O 1
ATOM 636 N N . TYR A 1 78 ? 10.624 -2.391 6.854 1.00 94.38 78 TYR A N 1
ATOM 637 C CA . TYR A 1 78 ? 11.037 -2.134 5.477 1.00 94.38 78 TYR A CA 1
ATOM 638 C C . TYR A 1 78 ? 10.123 -1.102 4.804 1.00 94.38 78 TYR A C 1
ATOM 640 O O . TYR A 1 78 ? 10.608 -0.093 4.291 1.00 94.38 78 TYR A O 1
ATOM 648 N N . VAL A 1 79 ? 8.802 -1.275 4.912 1.00 94.44 79 VAL A N 1
ATOM 649 C CA . VAL A 1 79 ? 7.817 -0.340 4.339 1.00 94.44 79 VAL A CA 1
ATOM 650 C C . VAL A 1 79 ? 7.959 1.063 4.939 1.00 94.44 79 VAL A C 1
ATOM 652 O O . VAL A 1 79 ? 7.919 2.063 4.221 1.00 94.44 79 VAL A O 1
ATOM 655 N N . LEU A 1 80 ? 8.187 1.171 6.253 1.00 94.12 80 LEU A N 1
ATOM 656 C CA . LEU A 1 80 ? 8.437 2.464 6.892 1.00 94.12 80 LEU A CA 1
ATOM 657 C C . LEU A 1 80 ? 9.750 3.114 6.438 1.00 94.12 80 LEU A C 1
ATOM 659 O O . LEU A 1 80 ? 9.800 4.342 6.341 1.00 94.12 80 LEU A O 1
ATOM 663 N N . ARG A 1 81 ? 10.803 2.332 6.173 1.00 94.44 81 ARG A N 1
ATOM 664 C CA . ARG A 1 81 ? 12.074 2.845 5.639 1.00 94.44 81 ARG A CA 1
ATOM 665 C C . ARG A 1 81 ? 11.868 3.446 4.249 1.00 94.44 81 ARG A C 1
ATOM 667 O O . ARG A 1 81 ? 12.233 4.602 4.037 1.00 94.44 81 ARG A O 1
ATOM 674 N N . VAL A 1 82 ? 11.194 2.712 3.364 1.00 94.19 82 VAL A N 1
ATOM 675 C CA . VAL A 1 82 ? 10.824 3.166 2.013 1.00 94.19 82 VAL A CA 1
ATOM 676 C C . VAL A 1 82 ? 9.960 4.433 2.072 1.00 94.19 82 VAL A C 1
ATOM 678 O O . VAL A 1 82 ? 10.212 5.412 1.366 1.00 94.19 82 VAL A O 1
ATOM 681 N N . LEU A 1 83 ? 8.982 4.480 2.983 1.00 94.31 83 LEU A N 1
ATOM 682 C CA . LEU A 1 83 ? 8.152 5.667 3.195 1.00 94.31 83 LEU A CA 1
ATOM 683 C C . LEU A 1 83 ? 8.984 6.897 3.591 1.00 94.31 83 LEU A C 1
ATOM 685 O O . LEU A 1 83 ? 8.754 7.980 3.056 1.00 94.31 83 LEU A O 1
ATOM 689 N N . ARG A 1 84 ? 9.944 6.752 4.515 1.00 92.56 84 ARG A N 1
ATOM 690 C CA . ARG A 1 84 ? 10.782 7.870 4.991 1.00 92.56 84 ARG A CA 1
ATOM 691 C C . ARG A 1 84 ? 11.696 8.423 3.902 1.00 92.56 84 ARG A C 1
ATOM 693 O O . ARG A 1 84 ? 11.869 9.638 3.854 1.00 92.56 84 ARG A O 1
ATOM 700 N N . GLN A 1 85 ? 12.228 7.558 3.037 1.00 90.25 85 GLN A N 1
ATOM 701 C CA . GLN A 1 85 ? 13.086 7.961 1.918 1.00 90.25 85 GLN A CA 1
ATOM 702 C C . GLN A 1 85 ? 12.343 8.865 0.927 1.00 90.25 85 GLN A C 1
ATOM 704 O O . GLN A 1 85 ? 12.890 9.871 0.490 1.00 90.25 85 GLN A O 1
ATOM 709 N N . LYS A 1 86 ? 11.074 8.564 0.619 1.00 87.62 86 LYS A N 1
ATOM 710 C CA . LYS A 1 86 ? 10.287 9.360 -0.341 1.00 87.62 86 LYS A CA 1
ATOM 711 C C . LYS A 1 86 ? 9.504 10.505 0.301 1.00 87.62 86 LYS A C 1
ATOM 713 O O . LYS A 1 86 ? 9.279 11.535 -0.329 1.00 87.62 86 LYS A O 1
ATOM 718 N N . ARG A 1 87 ? 9.010 10.331 1.532 1.00 84.94 87 ARG A N 1
ATOM 719 C CA . ARG A 1 87 ? 8.112 11.279 2.217 1.00 84.94 87 ARG A CA 1
ATOM 720 C C . ARG A 1 87 ? 8.396 11.312 3.723 1.00 84.94 87 ARG A C 1
ATOM 722 O O . ARG A 1 87 ? 7.700 10.663 4.505 1.00 84.94 87 ARG A O 1
ATOM 729 N N . LYS A 1 88 ? 9.333 12.168 4.155 1.00 76.00 88 LYS A N 1
ATOM 730 C CA . LYS A 1 88 ? 9.711 12.352 5.578 1.00 76.00 88 LYS A CA 1
ATOM 731 C C . LYS A 1 88 ? 8.507 12.507 6.533 1.00 76.00 88 LYS A C 1
ATOM 733 O O . LYS A 1 88 ? 8.521 11.953 7.627 1.00 76.00 88 LYS A O 1
ATOM 738 N N . LYS A 1 89 ? 7.436 13.198 6.111 1.00 80.19 89 LYS A N 1
ATOM 739 C CA . LYS A 1 89 ? 6.222 13.460 6.919 1.00 80.19 89 LYS A CA 1
ATOM 740 C C . LYS A 1 89 ? 5.024 12.530 6.617 1.00 80.19 89 LYS A C 1
ATOM 742 O O . LYS A 1 89 ? 3.946 12.717 7.170 1.00 80.19 89 LYS A O 1
ATOM 747 N N . GLY A 1 90 ? 5.184 11.497 5.781 1.00 88.31 90 GLY A N 1
ATOM 748 C CA . GLY A 1 90 ? 4.080 10.628 5.325 1.00 88.31 90 GLY A CA 1
ATOM 749 C C . GLY A 1 90 ? 3.540 9.621 6.356 1.00 88.31 90 GLY A C 1
ATOM 750 O O . GLY A 1 90 ? 2.529 8.966 6.108 1.00 88.31 90 GLY A O 1
ATOM 751 N N . LYS A 1 91 ? 4.188 9.491 7.523 1.00 91.31 91 LYS A N 1
ATOM 752 C CA . LYS A 1 91 ? 3.898 8.458 8.537 1.00 91.31 91 LYS A CA 1
ATOM 753 C C . LYS A 1 91 ? 2.477 8.531 9.108 1.00 91.31 91 LYS A C 1
ATOM 755 O O . LYS A 1 91 ? 1.883 7.487 9.366 1.00 91.31 91 LYS A O 1
ATOM 760 N N . LYS A 1 92 ? 1.931 9.739 9.304 1.00 91.69 92 LYS A N 1
ATOM 761 C CA .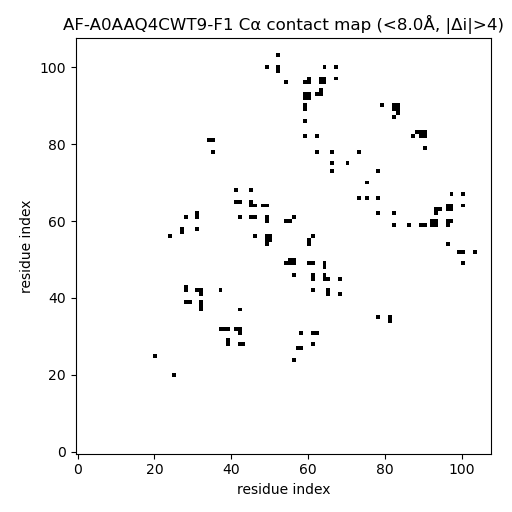 LYS A 1 92 ? 0.571 9.929 9.845 1.00 91.69 92 LYS A CA 1
ATOM 762 C C . LYS A 1 92 ? -0.478 9.341 8.897 1.00 91.69 92 LYS A C 1
ATOM 764 O O . LYS A 1 92 ? -1.276 8.512 9.318 1.00 91.69 92 LYS A O 1
ATOM 769 N N . LEU A 1 93 ? -0.410 9.699 7.613 1.00 91.75 93 LEU A N 1
ATOM 770 C CA . LEU A 1 93 ? -1.330 9.208 6.580 1.00 91.75 93 LEU A CA 1
ATOM 771 C C . LEU A 1 93 ? -1.232 7.692 6.390 1.00 91.75 93 LEU A C 1
ATOM 773 O O . LEU A 1 93 ? -2.256 7.026 6.320 1.00 91.75 93 LEU A O 1
ATOM 777 N N . PHE A 1 94 ? -0.013 7.145 6.387 1.00 94.94 94 PHE A N 1
ATOM 778 C CA . PHE A 1 94 ? 0.205 5.699 6.314 1.00 94.94 94 PHE A CA 1
ATOM 779 C C . PHE A 1 94 ? -0.497 4.950 7.459 1.00 94.94 94 PHE A C 1
ATOM 781 O O . PHE A 1 94 ? -1.207 3.976 7.221 1.00 94.94 94 PHE A O 1
ATOM 788 N N . LYS A 1 95 ? -0.341 5.420 8.706 1.00 94.12 95 LYS A N 1
ATOM 789 C CA . LYS A 1 95 ? -0.990 4.804 9.874 1.00 94.12 95 LYS A CA 1
ATOM 790 C C . LYS A 1 95 ? -2.514 4.894 9.808 1.00 94.12 95 LYS A C 1
ATOM 792 O O . LYS A 1 95 ? -3.175 3.906 10.109 1.00 94.12 95 LYS A O 1
ATOM 797 N N . ILE A 1 96 ? -3.050 6.051 9.413 1.00 93.31 96 ILE A N 1
ATOM 798 C CA . ILE A 1 96 ? -4.497 6.256 9.261 1.00 93.31 96 ILE A CA 1
ATOM 799 C C . ILE A 1 96 ? -5.049 5.285 8.215 1.00 93.31 96 ILE A C 1
ATOM 801 O O . ILE A 1 96 ? -5.959 4.523 8.523 1.00 93.31 96 ILE A O 1
ATOM 805 N N . ALA A 1 97 ? -4.446 5.242 7.023 1.00 93.81 97 ALA A N 1
ATOM 806 C CA . ALA A 1 97 ? -4.863 4.336 5.958 1.00 93.81 97 ALA A CA 1
ATOM 807 C C . ALA A 1 97 ? -4.814 2.868 6.409 1.00 93.81 97 ALA A C 1
ATOM 809 O O . ALA A 1 97 ? -5.778 2.132 6.228 1.00 93.81 97 ALA A O 1
ATOM 810 N N . LEU A 1 98 ? -3.729 2.451 7.071 1.00 94.81 98 LEU A N 1
ATOM 811 C CA . LEU A 1 98 ? -3.599 1.090 7.590 1.00 94.81 98 LEU A CA 1
ATOM 812 C C . LEU A 1 98 ? -4.652 0.756 8.659 1.00 94.81 98 LEU A C 1
ATOM 814 O O . LEU A 1 98 ? -5.108 -0.383 8.725 1.00 94.81 98 LEU A O 1
ATOM 818 N N . SER A 1 99 ? -5.016 1.720 9.509 1.00 94.94 99 SER A N 1
ATOM 819 C CA . SER A 1 99 ? -6.054 1.543 10.529 1.00 94.94 99 SER A CA 1
ATOM 820 C C . SER A 1 99 ? -7.427 1.347 9.897 1.00 94.94 99 SER A C 1
ATOM 822 O O . SER A 1 99 ? -8.107 0.378 10.224 1.00 94.94 99 SER A O 1
ATOM 824 N N . VAL A 1 100 ? -7.795 2.219 8.952 1.00 94.12 100 VAL A N 1
ATOM 825 C CA . VAL A 1 100 ? -9.070 2.144 8.223 1.00 94.12 100 VAL A CA 1
ATOM 826 C C . VAL A 1 100 ? -9.202 0.796 7.512 1.00 94.12 100 VAL A C 1
ATOM 828 O O . VAL A 1 100 ? -10.201 0.110 7.688 1.00 94.12 100 VAL A O 1
ATOM 831 N N . LEU A 1 101 ? -8.152 0.352 6.811 1.00 92.69 101 LEU A N 1
ATOM 832 C CA . LEU A 1 101 ? -8.135 -0.947 6.126 1.00 92.69 101 LEU A CA 1
ATOM 833 C C . LEU A 1 101 ? -8.290 -2.143 7.078 1.00 92.69 101 LEU A C 1
ATOM 835 O O . LEU A 1 101 ? -8.883 -3.153 6.717 1.00 92.69 101 LEU A O 1
ATOM 839 N N . LYS A 1 102 ? -7.749 -2.057 8.300 1.00 92.25 102 LYS A N 1
ATOM 840 C CA . LYS A 1 102 ? -7.929 -3.105 9.318 1.00 92.25 102 LYS A CA 1
ATOM 841 C C . LYS A 1 102 ? -9.347 -3.120 9.885 1.00 92.25 102 LYS A C 1
ATOM 843 O O . LYS A 1 102 ? -9.840 -4.194 10.209 1.00 92.25 102 LYS A O 1
ATOM 848 N N . GLN A 1 103 ? -9.963 -1.952 10.055 1.00 91.19 103 GLN A N 1
ATOM 849 C CA . GLN A 1 103 ? -11.331 -1.834 10.560 1.00 91.19 103 GLN A CA 1
ATOM 850 C C . GLN A 1 103 ? -12.343 -2.351 9.535 1.00 91.19 103 GLN A C 1
ATOM 852 O O . GLN A 1 103 ? -13.213 -3.131 9.909 1.00 91.19 103 GLN A O 1
ATOM 857 N N . SER A 1 104 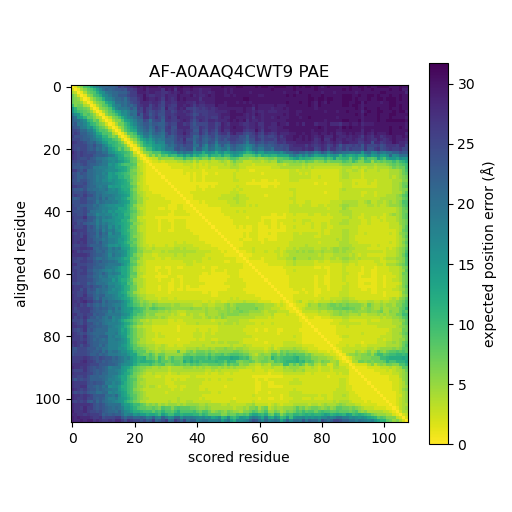? -12.171 -2.020 8.251 1.00 85.00 104 SER A N 1
ATOM 858 C CA . SER A 1 104 ? -13.064 -2.488 7.184 1.00 85.00 104 SER A CA 1
ATOM 859 C C . SER A 1 104 ? -13.091 -4.013 7.050 1.00 85.00 104 SER A C 1
ATOM 861 O O . SER A 1 104 ? -14.120 -4.579 6.719 1.00 85.00 104 SER A O 1
ATOM 863 N N . THR A 1 105 ? -11.982 -4.701 7.341 1.00 80.25 105 THR A N 1
ATOM 864 C CA . THR A 1 105 ? -11.931 -6.175 7.311 1.00 80.25 105 THR A CA 1
ATOM 865 C C . THR A 1 105 ? -12.453 -6.867 8.565 1.00 80.25 105 THR A C 1
ATOM 867 O O . THR A 1 105 ? -12.504 -8.083 8.571 1.00 80.25 105 THR A O 1
ATOM 870 N N . LYS A 1 106 ? -12.769 -6.139 9.643 1.00 72.88 106 LYS A N 1
ATOM 871 C CA . LYS A 1 106 ? -13.360 -6.730 10.860 1.00 72.88 106 LYS A CA 1
ATOM 872 C C . LYS A 1 106 ? -14.889 -6.754 10.835 1.00 72.88 106 LYS A C 1
ATOM 874 O O . LYS A 1 106 ? -15.489 -7.348 11.719 1.00 72.88 106 LYS A O 1
ATOM 879 N N . GLN A 1 107 ? -15.500 -6.031 9.899 1.00 58.66 107 GLN A N 1
ATOM 880 C CA . GLN A 1 107 ? -16.955 -5.942 9.746 1.00 58.66 107 GLN A CA 1
ATOM 881 C C . GLN A 1 107 ? -17.522 -7.040 8.830 1.00 58.66 107 GLN A C 1
ATOM 883 O O . GLN A 1 107 ? -18.736 -7.133 8.682 1.00 58.66 107 GLN A O 1
ATOM 888 N N . HIS A 1 108 ? -16.644 -7.859 8.249 1.00 42.72 108 HIS A N 1
ATOM 889 C CA . HIS A 1 108 ? -16.944 -9.074 7.499 1.00 42.72 108 HIS A CA 1
ATOM 890 C C . HIS A 1 108 ? -16.292 -10.258 8.205 1.00 42.72 108 HIS A C 1
ATOM 892 O O . HIS A 1 108 ? -16.883 -11.354 8.145 1.00 42.72 108 HIS A O 1
#

Organism: NCBI:txid1702097

Solvent-accessible surface area (backbone atoms only — not comparable to full-atom values): 6608 Å² total; per-residue (Å²): 133,83,87,85,90,77,83,86,73,81,79,73,88,85,64,90,66,86,82,69,74,82,52,89,55,50,69,59,38,53,49,54,14,62,74,66,74,46,61,57,66,55,35,52,52,20,48,51,52,34,52,77,72,71,42,74,89,43,72,41,32,38,52,25,33,34,42,67,76,35,56,91,79,46,56,69,68,58,55,51,51,52,42,44,76,79,35,78,80,36,62,64,54,21,51,50,42,40,48,52,59,54,53,65,63,69,80,109